Protein AF-A0A2V1DQE9-F1 (afdb_monomer)

Sequence (120 aa):
MAPRSHIASKSVNHHCPGASVWIGDIPPGNCDHGYIQIPGRAIKSCKKHNMACPGGCQRVCLKNQQGCTSCINKWEREAAQARKQKEQDRKDAEKNPWKEWYDSGSNRSPNVVIMFCKVP

Solvent-accessible surface area (backbone atoms only — not comparable to ful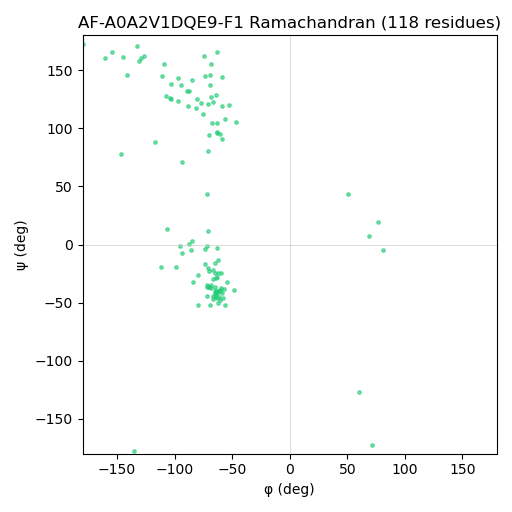l-atom values): 7467 Å² total; per-residue (Å²): 138,81,84,83,77,80,73,80,71,77,73,71,82,63,90,44,73,34,48,81,35,67,46,72,94,43,69,48,43,88,76,44,82,39,68,45,75,41,86,96,48,71,44,82,37,33,63,77,48,38,36,66,20,77,77,72,48,83,49,67,19,49,69,68,47,88,36,28,73,71,53,48,56,47,53,54,49,52,53,51,50,54,52,52,49,56,51,48,55,51,51,56,48,68,75,39,80,53,46,67,52,54,73,69,71,49,91,64,66,74,77,65,58,63,66,69,72,70,68,135

pLDDT: mean 78.99, std 16.38, range [40.72, 95.06]

Foldseek 3Di:
DDDDPPPPPPCPVAQDPQCPDDQPPQHHRPFDWDWADAPPDTDIDTPRQWHDAPVSDRDIDGPNDNGPPVVVVVVVVVVVVVVVVVVVVVVVCVVCVCPVVVVVVHPDDPVVVVVVVPDD

Organism: NCBI:txid97972

Structure (mmCIF, N/CA/C/O backbone):
data_AF-A0A2V1DQE9-F1
#
_entry.id   AF-A0A2V1DQE9-F1
#
loop_
_atom_site.group_PDB
_atom_site.id
_atom_site.type_symbol
_atom_site.label_atom_id
_atom_site.label_alt_id
_atom_site.label_comp_id
_atom_site.label_asym_id
_atom_site.label_entity_id
_atom_site.label_seq_id
_atom_site.pdbx_PDB_ins_code
_atom_site.Cartn_x
_atom_site.Cartn_y
_atom_site.Cartn_z
_atom_site.occupancy
_atom_site.B_iso_or_equiv
_atom_site.auth_seq_id
_atom_site.auth_comp_id
_atom_site.auth_asym_id
_atom_site.auth_atom_id
_atom_site.pdbx_PDB_model_num
ATOM 1 N N . MET A 1 1 ? 46.031 -5.215 4.102 1.00 41.44 1 MET A N 1
ATOM 2 C CA . MET A 1 1 ? 45.066 -4.094 4.047 1.00 41.44 1 MET A CA 1
ATOM 3 C C . MET A 1 1 ? 44.817 -3.778 2.578 1.00 41.44 1 MET A C 1
ATOM 5 O O . MET A 1 1 ? 45.723 -3.284 1.926 1.00 41.44 1 MET A O 1
ATOM 9 N N . ALA A 1 2 ? 43.668 -4.178 2.027 1.00 41.22 2 ALA A N 1
ATOM 10 C CA . ALA A 1 2 ? 43.341 -3.953 0.615 1.00 41.22 2 ALA A CA 1
ATOM 11 C C . ALA A 1 2 ? 42.736 -2.547 0.419 1.00 41.22 2 ALA A C 1
ATOM 13 O O . ALA A 1 2 ? 41.978 -2.103 1.289 1.00 41.22 2 ALA A O 1
ATOM 14 N N . PRO A 1 3 ? 43.053 -1.835 -0.677 1.00 50.66 3 PRO A N 1
ATOM 15 C CA . PRO A 1 3 ? 42.555 -0.485 -0.899 1.00 50.66 3 PRO A CA 1
ATOM 16 C C . PRO A 1 3 ? 41.044 -0.500 -1.154 1.00 50.66 3 PRO A C 1
ATOM 18 O O . PRO A 1 3 ? 40.540 -1.209 -2.025 1.00 50.66 3 PRO A O 1
ATOM 21 N N . ARG A 1 4 ? 40.314 0.307 -0.377 1.00 49.59 4 ARG A N 1
ATOM 22 C CA . ARG A 1 4 ? 38.902 0.623 -0.607 1.00 49.59 4 ARG A CA 1
ATOM 23 C C . ARG A 1 4 ? 38.798 1.497 -1.852 1.00 49.59 4 ARG A C 1
ATOM 25 O O . ARG A 1 4 ? 38.931 2.716 -1.780 1.00 49.59 4 ARG A O 1
ATOM 32 N N . SER A 1 5 ? 38.566 0.863 -2.993 1.00 47.50 5 SER A N 1
ATOM 33 C CA . SER A 1 5 ? 38.205 1.532 -4.238 1.00 47.50 5 SER A CA 1
ATOM 34 C C . SER A 1 5 ? 36.864 2.244 -4.048 1.00 47.50 5 SER A C 1
ATOM 36 O O . SER A 1 5 ? 35.801 1.636 -4.169 1.00 47.50 5 SER A O 1
ATOM 38 N N . HIS A 1 6 ? 36.899 3.538 -3.735 1.00 48.97 6 HIS A N 1
ATOM 39 C CA . HIS A 1 6 ? 35.739 4.415 -3.853 1.00 48.97 6 HIS A CA 1
ATOM 40 C C . HIS A 1 6 ? 35.458 4.631 -5.344 1.00 48.97 6 HIS A C 1
ATOM 42 O O . HIS A 1 6 ? 35.857 5.630 -5.938 1.00 48.97 6 HIS A O 1
ATOM 48 N N . ILE A 1 7 ? 34.790 3.658 -5.968 1.00 53.84 7 ILE A N 1
ATOM 49 C CA . ILE A 1 7 ? 34.164 3.856 -7.271 1.00 53.84 7 ILE A CA 1
ATOM 50 C C . ILE A 1 7 ? 33.021 4.834 -7.021 1.00 53.84 7 ILE A C 1
ATOM 52 O O . ILE A 1 7 ? 31.994 4.473 -6.447 1.00 53.84 7 ILE A O 1
ATOM 56 N N . ALA A 1 8 ? 33.225 6.087 -7.418 1.00 45.09 8 ALA A N 1
ATOM 57 C CA . ALA A 1 8 ? 32.158 7.059 -7.558 1.00 45.09 8 ALA A CA 1
ATOM 58 C C . ALA A 1 8 ? 31.154 6.504 -8.579 1.00 45.09 8 ALA A C 1
ATOM 60 O O . ALA A 1 8 ? 31.304 6.675 -9.790 1.00 45.09 8 ALA A O 1
ATOM 61 N N . SER A 1 9 ? 30.148 5.773 -8.097 1.00 45.59 9 SER A N 1
ATOM 62 C CA . SER A 1 9 ? 29.015 5.366 -8.909 1.00 45.59 9 SER A CA 1
ATOM 63 C C . SER A 1 9 ? 28.311 6.647 -9.328 1.00 45.59 9 SER A C 1
ATOM 65 O O . SER A 1 9 ? 27.634 7.274 -8.512 1.00 45.59 9 SER A O 1
ATOM 67 N N . LYS A 1 10 ? 28.478 7.050 -10.594 1.00 43.97 10 LYS A N 1
ATOM 68 C CA . LYS A 1 10 ? 27.498 7.898 -11.273 1.00 43.97 10 LYS A CA 1
ATOM 69 C C . LYS A 1 10 ? 26.151 7.260 -10.969 1.00 43.97 10 LYS A C 1
ATOM 71 O O . LYS A 1 10 ? 25.871 6.174 -11.472 1.00 43.97 10 LYS A O 1
ATOM 76 N N . SER A 1 11 ? 25.377 7.863 -10.075 1.00 47.84 11 SER A N 1
ATOM 77 C CA . SER A 1 11 ? 24.036 7.397 -9.784 1.00 47.84 11 SER A CA 1
ATOM 78 C C . SER A 1 11 ? 23.264 7.572 -11.080 1.00 47.84 11 SER A C 1
ATOM 80 O O . SER A 1 11 ? 22.832 8.673 -11.421 1.00 47.84 11 SER A O 1
ATOM 82 N N . VAL A 1 12 ? 23.150 6.496 -11.857 1.00 54.09 12 VAL A N 1
ATOM 83 C CA . VAL A 1 12 ? 22.100 6.394 -12.857 1.00 54.09 12 VAL A CA 1
ATOM 84 C C . VAL A 1 12 ? 20.848 6.602 -12.024 1.00 54.09 12 VAL A C 1
ATOM 86 O O . VAL A 1 12 ? 20.586 5.801 -11.130 1.00 54.09 12 VAL A O 1
ATOM 89 N N . ASN A 1 13 ? 20.192 7.755 -12.170 1.00 60.62 13 ASN A N 1
ATOM 90 C CA . ASN A 1 13 ? 19.019 8.080 -11.371 1.00 60.62 13 ASN A CA 1
ATOM 91 C C . ASN A 1 13 ? 17.976 7.008 -11.672 1.00 60.62 13 ASN A C 1
ATOM 93 O O . ASN A 1 13 ? 17.289 7.037 -12.691 1.00 60.62 13 ASN A O 1
ATOM 97 N N . HIS A 1 14 ? 17.944 5.991 -10.821 1.00 61.34 14 HIS A N 1
ATOM 98 C CA . HIS A 1 14 ? 17.106 4.838 -11.015 1.00 61.34 14 HIS A CA 1
ATOM 99 C C . HIS A 1 14 ? 15.721 5.217 -10.523 1.00 61.34 14 HIS A C 1
ATOM 101 O O . HIS A 1 14 ? 15.505 5.510 -9.351 1.00 61.34 14 HIS A O 1
ATOM 107 N N . HIS A 1 15 ? 14.765 5.210 -11.443 1.00 70.69 15 HIS A N 1
ATOM 108 C CA . HIS A 1 15 ? 13.396 5.630 -11.172 1.00 70.69 15 HIS A CA 1
ATOM 109 C C . HIS A 1 15 ? 12.610 4.634 -10.294 1.00 70.69 15 HIS A C 1
ATOM 111 O O . HIS A 1 15 ? 11.441 4.877 -9.994 1.00 70.69 15 HIS A O 1
ATOM 117 N N . CYS A 1 16 ? 13.213 3.506 -9.890 1.00 83.19 16 CYS A N 1
ATOM 118 C CA . CYS A 1 16 ? 12.608 2.541 -8.976 1.00 83.19 16 CYS A CA 1
ATOM 119 C C . CYS A 1 16 ? 13.623 1.959 -7.971 1.00 83.19 16 CYS A C 1
ATOM 121 O O . CYS A 1 16 ? 14.762 1.680 -8.357 1.00 83.19 16 CYS A O 1
ATOM 123 N N . PRO A 1 17 ? 13.198 1.656 -6.728 1.00 84.81 17 PRO A N 1
ATOM 124 C CA . PRO A 1 17 ? 14.033 0.980 -5.728 1.00 84.81 17 PRO A CA 1
ATOM 125 C C . PRO A 1 17 ? 14.623 -0.353 -6.209 1.00 84.81 17 PRO A C 1
ATOM 127 O O . PRO A 1 17 ? 15.749 -0.695 -5.860 1.00 84.81 17 PRO A O 1
ATOM 130 N N . GLY A 1 18 ? 13.897 -1.075 -7.073 1.00 86.00 18 GLY A N 1
ATOM 131 C CA . GLY A 1 18 ? 14.316 -2.367 -7.623 1.00 86.00 18 GLY A CA 1
ATOM 132 C C . GLY A 1 18 ? 15.586 -2.343 -8.482 1.00 86.00 18 GLY A C 1
ATOM 133 O O . GLY A 1 18 ? 16.053 -3.390 -8.913 1.00 86.00 18 GLY A O 1
ATOM 134 N N . ALA A 1 19 ? 16.188 -1.179 -8.731 1.00 86.75 19 ALA A N 1
ATOM 135 C CA . ALA A 1 19 ? 17.525 -1.130 -9.313 1.00 86.75 19 ALA A CA 1
ATOM 136 C C . ALA A 1 19 ? 18.601 -1.653 -8.354 1.00 86.75 19 ALA A C 1
ATOM 138 O O . ALA A 1 19 ? 19.536 -2.311 -8.802 1.00 86.75 19 ALA A O 1
ATOM 139 N N . SER A 1 20 ? 18.433 -1.403 -7.054 1.00 87.88 20 SER A N 1
ATOM 140 C CA . SER A 1 20 ? 19.452 -1.687 -6.039 1.00 87.88 20 SER A CA 1
ATOM 141 C C . SER A 1 20 ? 19.062 -2.812 -5.084 1.00 87.88 20 SER A C 1
ATOM 143 O O . SER A 1 20 ? 19.933 -3.375 -4.430 1.00 87.88 20 SER A O 1
ATOM 145 N N . VAL A 1 21 ? 17.770 -3.138 -4.978 1.00 89.12 21 VAL A N 1
ATOM 146 C CA . VAL A 1 21 ? 17.265 -4.137 -4.023 1.00 89.12 21 VAL A CA 1
ATOM 147 C C . VAL A 1 21 ? 16.333 -5.151 -4.681 1.00 89.12 21 VAL A C 1
ATOM 149 O O . VAL A 1 21 ? 15.736 -4.887 -5.725 1.00 89.12 21 VAL A O 1
ATOM 152 N N . TRP A 1 22 ? 16.198 -6.311 -4.043 1.00 92.00 22 TRP A N 1
ATOM 153 C CA . TRP A 1 22 ? 15.215 -7.330 -4.403 1.00 92.00 22 TRP A CA 1
ATOM 154 C C . TRP A 1 22 ? 13.794 -6.854 -4.092 1.00 92.00 22 TRP A C 1
ATOM 156 O O . TRP A 1 22 ? 13.542 -6.269 -3.038 1.00 92.00 22 TRP A O 1
ATOM 166 N N . ILE A 1 23 ? 12.862 -7.116 -5.009 1.00 90.69 23 ILE A N 1
ATOM 167 C CA . ILE A 1 23 ? 11.443 -6.765 -4.869 1.00 90.69 23 ILE A CA 1
ATOM 168 C C . ILE A 1 23 ? 10.635 -8.063 -4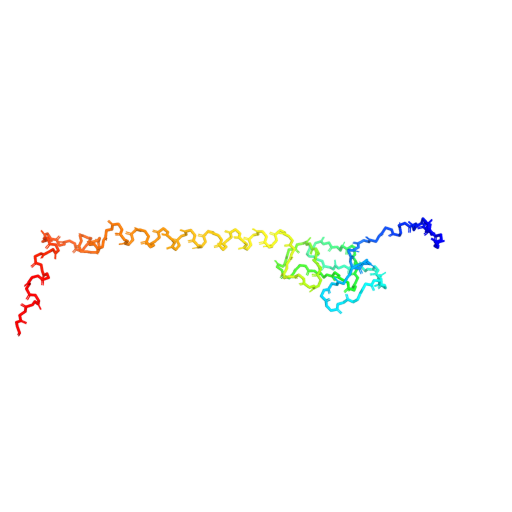.868 1.00 90.69 23 ILE A C 1
ATOM 170 O O . ILE A 1 23 ? 10.221 -8.542 -5.923 1.00 90.69 23 ILE A O 1
ATOM 174 N N . GLY A 1 24 ? 10.451 -8.656 -3.684 1.00 90.00 24 GLY A N 1
ATOM 175 C CA . GLY A 1 24 ? 9.985 -10.043 -3.581 1.00 90.00 24 GLY A CA 1
ATOM 176 C C . GLY A 1 24 ? 10.986 -10.966 -4.276 1.00 90.00 24 GLY A C 1
ATOM 177 O O . GLY A 1 24 ? 12.187 -10.840 -4.047 1.00 90.00 24 GLY A O 1
ATOM 178 N N . ASP A 1 25 ? 10.505 -11.792 -5.200 1.00 92.94 25 ASP A N 1
ATOM 179 C CA . ASP A 1 25 ? 11.342 -12.713 -5.984 1.00 92.94 25 ASP A CA 1
ATOM 180 C C . ASP A 1 25 ? 11.977 -12.065 -7.229 1.00 92.94 25 ASP A C 1
ATOM 182 O O . ASP A 1 25 ? 12.646 -12.724 -8.025 1.00 92.94 25 ASP A O 1
ATOM 186 N N . ILE A 1 26 ? 11.764 -10.760 -7.443 1.00 90.44 26 ILE A N 1
ATOM 187 C CA . ILE A 1 26 ? 12.272 -10.049 -8.619 1.00 90.44 26 ILE A CA 1
ATOM 188 C C . ILE A 1 26 ? 13.689 -9.523 -8.326 1.00 90.44 26 ILE A C 1
ATOM 190 O O . ILE A 1 26 ? 13.839 -8.658 -7.453 1.00 90.44 26 ILE A O 1
ATOM 194 N N . PRO A 1 27 ? 14.723 -9.955 -9.082 1.00 90.94 27 PRO A N 1
ATOM 195 C CA . PRO A 1 27 ? 16.105 -9.566 -8.819 1.00 90.94 27 PRO A CA 1
ATOM 196 C C . PRO A 1 27 ? 16.360 -8.079 -9.098 1.00 90.94 27 PRO A C 1
ATOM 198 O O . PRO A 1 27 ? 15.672 -7.488 -9.950 1.00 90.94 27 PRO A O 1
ATOM 201 N N . PRO A 1 28 ? 17.382 -7.483 -8.457 1.00 91.94 28 PRO A N 1
ATOM 202 C CA . PRO A 1 28 ? 17.803 -6.117 -8.732 1.00 91.94 28 PRO A CA 1
ATOM 203 C C . PRO A 1 28 ? 18.315 -5.947 -10.175 1.00 91.94 28 PRO A C 1
ATOM 205 O O . PRO A 1 28 ? 18.569 -6.921 -10.891 1.00 91.94 28 PRO A O 1
ATOM 208 N N . GLY A 1 29 ? 18.443 -4.700 -10.627 1.00 86.88 29 GLY A N 1
ATOM 209 C CA . GLY A 1 29 ? 18.977 -4.367 -11.952 1.00 86.88 29 GLY A CA 1
ATOM 210 C C . GLY A 1 29 ? 18.055 -4.705 -13.134 1.00 86.88 29 GLY A C 1
ATOM 211 O O . GLY A 1 29 ? 16.888 -5.079 -12.969 1.00 86.88 29 GLY A O 1
ATOM 212 N N . ASN A 1 30 ? 18.586 -4.551 -14.355 1.00 82.56 30 ASN A N 1
ATOM 213 C CA . ASN A 1 30 ? 17.858 -4.668 -15.631 1.00 82.56 30 ASN A CA 1
ATOM 214 C C . ASN A 1 30 ? 16.573 -3.823 -15.660 1.00 82.56 30 ASN A C 1
ATOM 216 O O . ASN A 1 30 ? 15.504 -4.285 -16.063 1.00 82.56 30 ASN A O 1
ATOM 220 N N . CYS A 1 31 ? 16.665 -2.590 -15.157 1.00 83.25 31 CYS A N 1
ATOM 221 C CA . CYS A 1 31 ? 15.537 -1.673 -15.139 1.00 83.25 31 CYS A CA 1
ATOM 222 C C . CYS A 1 31 ? 15.307 -1.115 -16.544 1.00 83.25 31 CYS A C 1
ATOM 224 O O . CYS A 1 31 ? 16.113 -0.329 -17.036 1.00 83.25 31 CYS A O 1
ATOM 226 N N . ASP A 1 32 ? 14.185 -1.493 -17.151 1.00 85.00 32 ASP A N 1
ATOM 227 C CA . ASP A 1 32 ? 13.680 -0.872 -18.372 1.00 85.00 32 ASP A CA 1
ATOM 228 C C . ASP A 1 32 ? 12.519 0.074 -18.048 1.00 85.00 32 ASP A C 1
ATOM 230 O O . ASP A 1 32 ? 11.638 -0.236 -17.232 1.00 85.00 32 ASP A O 1
ATOM 234 N N . HIS A 1 33 ? 12.513 1.232 -18.701 1.00 84.38 33 HIS A N 1
ATOM 235 C CA . HIS A 1 33 ? 11.458 2.219 -18.545 1.00 84.38 33 HIS A CA 1
ATOM 236 C C . HIS A 1 33 ? 10.319 1.928 -19.515 1.00 84.38 33 HIS A C 1
ATOM 238 O O . HIS A 1 33 ? 10.499 1.747 -20.714 1.00 84.38 33 HIS A O 1
ATOM 244 N N . GLY A 1 34 ? 9.107 1.936 -18.986 1.00 87.88 34 GLY A N 1
ATOM 245 C CA . GLY A 1 34 ? 7.883 1.893 -19.761 1.00 87.88 34 GLY A CA 1
ATOM 246 C C . GLY A 1 34 ? 6.884 2.897 -19.240 1.00 87.88 34 GLY A C 1
ATOM 247 O O . GLY A 1 34 ? 7.149 3.632 -18.289 1.00 87.88 34 GLY A O 1
ATOM 248 N N . TYR A 1 35 ? 5.717 2.892 -19.858 1.00 90.50 35 TYR A N 1
ATOM 249 C CA . TYR A 1 35 ? 4.569 3.631 -19.378 1.00 90.50 35 TYR A CA 1
ATOM 250 C C . TYR A 1 35 ? 3.567 2.637 -18.810 1.00 90.50 35 TYR A C 1
ATOM 252 O O . TYR A 1 35 ? 3.236 1.643 -19.452 1.00 90.50 35 TYR A O 1
ATOM 260 N N . ILE A 1 36 ? 3.138 2.886 -17.579 1.00 88.62 36 ILE A N 1
ATOM 261 C CA . ILE A 1 36 ? 2.025 2.175 -16.963 1.00 88.62 36 ILE A CA 1
ATOM 262 C C . ILE A 1 36 ? 0.794 3.049 -17.149 1.00 88.62 36 ILE A C 1
ATOM 264 O O . ILE A 1 36 ? 0.774 4.208 -16.715 1.00 88.62 36 ILE A O 1
ATOM 268 N N . GLN A 1 37 ? -0.223 2.473 -17.781 1.00 89.12 37 GLN A N 1
ATOM 269 C CA . GLN A 1 37 ? -1.491 3.140 -18.010 1.00 89.12 37 GLN A CA 1
ATOM 270 C C . GLN A 1 37 ? -2.337 3.080 -16.750 1.00 89.12 37 GLN A C 1
ATOM 272 O O . GLN A 1 37 ? -2.582 2.017 -16.185 1.00 89.12 37 GLN A O 1
ATOM 277 N N . ILE A 1 38 ? -2.765 4.252 -16.306 1.00 87.19 38 ILE A N 1
ATOM 278 C CA . ILE A 1 38 ? -3.697 4.428 -15.202 1.00 87.19 38 ILE A CA 1
ATOM 279 C C . ILE A 1 38 ? -4.827 5.348 -15.673 1.00 87.19 38 ILE A C 1
ATOM 281 O O . ILE A 1 38 ? -4.650 6.072 -16.658 1.00 87.19 38 ILE A O 1
ATOM 285 N N . PRO A 1 39 ? -5.992 5.352 -15.005 1.00 85.62 39 PRO A N 1
ATOM 286 C CA . PRO A 1 39 ? -7.107 6.189 -15.431 1.00 85.62 39 PRO A CA 1
ATOM 287 C C . PRO A 1 39 ? -6.676 7.655 -15.597 1.00 85.62 39 PRO A C 1
ATOM 289 O O . PRO A 1 39 ? -6.178 8.270 -14.655 1.00 85.62 39 PRO A O 1
ATOM 292 N N . GLY A 1 40 ? -6.819 8.186 -16.814 1.00 85.94 40 GLY A N 1
ATOM 293 C CA . GLY A 1 40 ? -6.530 9.581 -17.153 1.00 85.94 40 GLY A CA 1
ATOM 294 C C . GLY A 1 40 ? -5.063 9.952 -17.411 1.00 85.94 40 GLY A C 1
ATOM 295 O O . GLY A 1 40 ? -4.820 11.095 -17.787 1.00 85.94 40 GLY A O 1
ATOM 296 N N . ARG A 1 41 ? -4.075 9.053 -17.239 1.00 89.38 41 ARG A N 1
ATOM 297 C CA . ARG A 1 41 ? -2.663 9.369 -17.555 1.00 89.38 41 ARG A CA 1
ATOM 298 C C . ARG A 1 41 ? -1.765 8.144 -17.753 1.00 89.38 41 ARG A C 1
ATOM 300 O O . ARG A 1 41 ? -2.033 7.056 -17.258 1.00 89.38 41 ARG A O 1
ATOM 307 N N . ALA A 1 42 ? -0.631 8.359 -18.412 1.00 88.94 42 ALA A N 1
ATOM 308 C CA . ALA A 1 42 ? 0.461 7.394 -18.503 1.00 88.94 42 ALA A CA 1
ATOM 309 C C . ALA A 1 42 ? 1.592 7.806 -17.548 1.00 88.94 42 ALA A C 1
ATOM 311 O O . ALA A 1 42 ? 2.083 8.932 -17.630 1.00 88.94 42 ALA A O 1
ATOM 312 N N . ILE A 1 43 ? 2.024 6.923 -16.644 1.00 89.62 43 ILE A N 1
ATOM 313 C CA . ILE A 1 43 ? 3.163 7.195 -15.749 1.00 89.62 43 ILE A CA 1
ATOM 314 C C . ILE A 1 43 ? 4.389 6.436 -16.243 1.00 89.62 43 ILE A C 1
ATOM 316 O O . ILE A 1 43 ? 4.351 5.211 -16.365 1.00 89.62 43 ILE A O 1
ATOM 320 N N . LYS A 1 44 ? 5.502 7.150 -16.451 1.00 89.25 44 LYS A N 1
ATOM 321 C CA . LYS A 1 44 ? 6.797 6.519 -16.722 1.00 89.25 44 LYS A CA 1
ATOM 322 C C 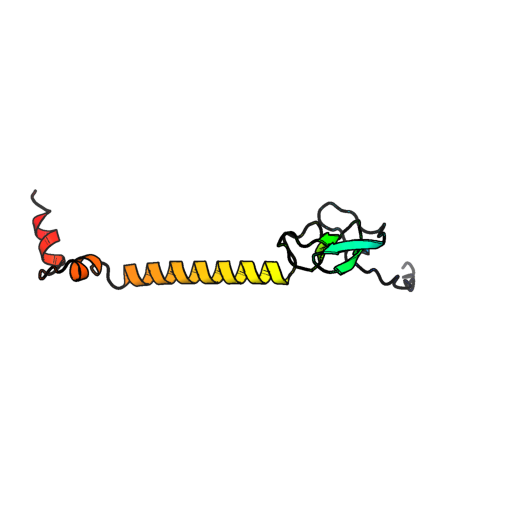. LYS A 1 44 ? 7.266 5.752 -15.486 1.00 89.25 44 LYS A C 1
ATOM 324 O O . LYS A 1 44 ? 7.390 6.320 -14.402 1.00 89.25 44 LYS A O 1
ATOM 329 N N . SER A 1 45 ? 7.520 4.460 -15.639 1.00 90.12 45 SER A N 1
ATOM 330 C CA . SER A 1 45 ? 7.882 3.578 -14.537 1.00 90.12 45 SER A CA 1
ATOM 331 C C . SER A 1 45 ? 8.705 2.375 -14.984 1.00 90.12 45 SER A C 1
ATOM 333 O O . SER A 1 45 ? 8.779 2.073 -16.172 1.00 90.12 45 SER A O 1
ATOM 335 N N . CYS A 1 46 ? 9.327 1.671 -14.037 1.00 90.69 46 CYS A N 1
ATOM 336 C CA . CYS A 1 46 ? 10.055 0.441 -14.337 1.00 90.69 46 CYS A CA 1
ATOM 337 C C . CYS A 1 46 ? 9.083 -0.694 -14.687 1.00 90.69 46 CYS A C 1
ATOM 339 O O . CYS A 1 46 ? 8.275 -1.089 -13.850 1.00 90.69 46 CYS A O 1
ATOM 341 N N . LYS A 1 47 ? 9.191 -1.280 -15.885 1.00 89.88 47 LYS A N 1
ATOM 342 C CA . LYS A 1 47 ? 8.324 -2.403 -16.308 1.00 89.88 47 LYS A CA 1
ATOM 343 C C . LYS A 1 47 ? 8.519 -3.657 -15.451 1.00 89.88 47 LYS A C 1
ATOM 345 O O . LYS A 1 47 ? 7.610 -4.477 -15.294 1.00 89.88 47 LYS A O 1
ATOM 350 N N . LYS A 1 48 ? 9.730 -3.825 -14.914 1.00 90.88 48 LYS A N 1
ATOM 351 C CA . LYS A 1 48 ? 10.137 -5.011 -14.159 1.00 90.88 48 LYS A CA 1
ATOM 352 C C . LYS A 1 48 ? 9.617 -4.972 -12.727 1.00 90.88 48 LYS A C 1
ATOM 354 O O . LYS A 1 48 ? 8.956 -5.921 -12.319 1.00 90.88 48 LYS A O 1
ATOM 359 N N . HIS A 1 49 ? 9.867 -3.885 -12.000 1.00 92.12 49 HIS A N 1
ATOM 360 C CA . HIS A 1 49 ? 9.614 -3.806 -10.555 1.00 92.12 49 HIS A CA 1
ATOM 361 C C . HIS A 1 49 ? 8.308 -3.119 -10.177 1.00 92.12 49 HIS A C 1
ATOM 363 O O . HIS A 1 49 ? 7.824 -3.329 -9.067 1.00 92.12 49 HIS A O 1
ATOM 369 N N . ASN A 1 50 ? 7.728 -2.332 -11.083 1.00 91.56 50 ASN A N 1
ATOM 370 C CA . ASN A 1 50 ? 6.541 -1.544 -10.795 1.00 91.56 50 ASN A CA 1
ATOM 371 C C . ASN A 1 50 ? 5.295 -2.084 -11.513 1.00 91.56 50 ASN A C 1
ATOM 373 O O . ASN A 1 50 ? 5.384 -2.733 -12.556 1.00 91.56 50 ASN A O 1
ATOM 377 N N . MET A 1 51 ? 4.124 -1.788 -10.952 1.00 92.25 51 MET A N 1
ATOM 378 C CA . MET A 1 51 ? 2.808 -2.095 -11.512 1.00 92.25 51 MET A CA 1
ATOM 379 C C . MET A 1 51 ? 1.793 -0.994 -11.200 1.00 92.25 51 MET A C 1
ATOM 381 O O . MET A 1 51 ? 1.986 -0.193 -10.281 1.00 92.25 51 MET A O 1
ATOM 385 N N . ALA A 1 52 ? 0.693 -0.962 -11.953 1.00 92.06 52 ALA A N 1
ATOM 386 C CA . ALA A 1 52 ? -0.459 -0.147 -11.585 1.00 92.06 52 ALA A CA 1
ATOM 387 C C . ALA A 1 52 ? -0.973 -0.567 -10.202 1.00 92.06 52 ALA A C 1
ATOM 389 O O . ALA A 1 52 ? -0.927 -1.739 -9.834 1.00 92.06 52 ALA A O 1
ATOM 390 N N . CYS A 1 53 ? -1.446 0.403 -9.426 1.00 92.75 53 CYS A N 1
ATOM 391 C CA . CYS A 1 53 ? -2.018 0.146 -8.114 1.00 92.75 53 CYS A CA 1
ATOM 392 C C . CYS A 1 53 ? -3.215 -0.813 -8.205 1.00 92.75 53 CYS A C 1
ATOM 394 O O . CYS A 1 53 ? -4.215 -0.448 -8.824 1.00 92.75 53 CYS A O 1
ATOM 396 N N . PRO A 1 54 ? -3.168 -1.993 -7.556 1.00 89.88 54 PRO A N 1
ATOM 397 C CA . PRO A 1 54 ? -4.268 -2.959 -7.604 1.00 89.88 54 PRO A CA 1
ATOM 398 C C . PRO A 1 54 ? -5.540 -2.421 -6.938 1.00 89.88 54 PRO A C 1
ATOM 400 O O . PRO A 1 54 ? -6.642 -2.785 -7.325 1.00 89.88 54 PRO A O 1
ATOM 403 N N . GLY A 1 55 ? -5.411 -1.467 -6.007 1.00 86.25 55 GLY A N 1
ATOM 404 C CA . GLY A 1 55 ? -6.544 -0.734 -5.432 1.00 86.25 55 GLY A CA 1
ATOM 405 C C . GLY A 1 55 ? -7.216 0.267 -6.384 1.00 86.25 55 GLY A C 1
ATOM 406 O O . GLY A 1 55 ? -7.946 1.134 -5.912 1.00 86.25 55 GLY A O 1
ATOM 407 N N . GLY A 1 56 ? -6.910 0.235 -7.688 1.00 85.12 56 GLY A N 1
ATOM 408 C CA . GLY A 1 56 ? -7.484 1.123 -8.708 1.00 85.12 56 GLY A CA 1
ATOM 409 C C . GLY A 1 56 ? -7.053 2.586 -8.587 1.00 85.12 56 GLY A C 1
ATOM 410 O O . GLY A 1 56 ? -7.562 3.462 -9.284 1.00 85.12 56 GLY A O 1
ATOM 411 N N . CYS A 1 57 ? -6.113 2.876 -7.690 1.00 83.44 57 CYS A N 1
ATOM 412 C CA . CYS A 1 57 ? -5.647 4.227 -7.471 1.00 83.44 57 CYS A CA 1
ATOM 413 C C . CYS A 1 57 ? -4.749 4.675 -8.636 1.00 83.44 57 CYS A C 1
ATOM 415 O O . CYS A 1 57 ? -3.990 3.885 -9.188 1.00 83.44 57 CYS A O 1
ATOM 417 N N . GLN A 1 58 ? -4.794 5.953 -9.017 1.00 87.69 58 GLN A N 1
ATOM 418 C CA . GLN A 1 58 ? -3.997 6.528 -10.115 1.00 87.69 58 GLN A CA 1
ATOM 419 C C . GLN A 1 58 ? -2.495 6.660 -9.765 1.00 87.69 58 GLN A C 1
ATOM 421 O O . GLN A 1 58 ? -1.862 7.694 -10.000 1.00 87.69 58 GLN A O 1
ATOM 426 N N . ARG A 1 59 ? -1.913 5.638 -9.138 1.00 88.12 59 ARG A N 1
ATOM 427 C CA . ARG A 1 59 ? -0.523 5.564 -8.687 1.00 88.12 59 ARG A CA 1
ATOM 428 C C . ARG A 1 59 ? 0.091 4.230 -9.099 1.00 88.12 59 ARG A C 1
ATOM 430 O O . ARG A 1 59 ? -0.586 3.313 -9.557 1.00 88.12 59 ARG A O 1
ATOM 437 N N . VAL A 1 60 ? 1.397 4.147 -8.906 1.00 89.75 60 VAL A N 1
ATOM 438 C CA . VAL A 1 60 ? 2.207 2.966 -9.179 1.00 89.75 60 VAL A CA 1
ATOM 439 C C . VAL A 1 60 ? 2.685 2.373 -7.856 1.00 89.75 60 VAL A C 1
ATOM 441 O O . VAL A 1 60 ? 2.948 3.115 -6.909 1.00 89.75 60 VAL A O 1
ATOM 444 N N . CYS A 1 61 ? 2.782 1.047 -7.797 1.00 91.88 61 CYS A N 1
ATOM 445 C CA . CYS A 1 61 ? 3.277 0.292 -6.644 1.00 91.88 61 CYS A CA 1
ATOM 446 C C . CYS A 1 61 ? 4.396 -0.644 -7.086 1.00 91.88 61 CYS A C 1
ATOM 448 O O . CYS A 1 61 ? 4.510 -0.958 -8.273 1.00 91.88 61 CYS A O 1
ATOM 450 N N . LEU A 1 62 ? 5.187 -1.129 -6.134 1.00 92.06 62 LEU A N 1
ATOM 451 C CA . LEU A 1 62 ? 6.075 -2.258 -6.395 1.00 92.06 62 LEU A CA 1
ATOM 452 C C . LEU A 1 62 ? 5.24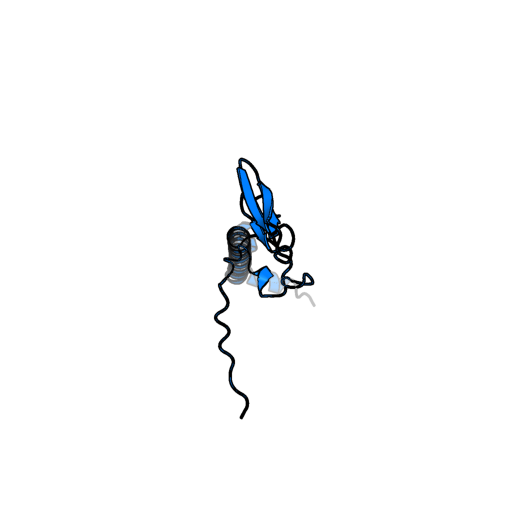3 -3.533 -6.590 1.00 92.06 62 LEU A C 1
ATOM 454 O O . LEU A 1 62 ? 4.210 -3.694 -5.946 1.00 92.06 62 LEU A O 1
ATOM 458 N N . LYS A 1 63 ? 5.688 -4.451 -7.454 1.00 92.25 63 LYS A N 1
ATOM 459 C CA . LYS A 1 63 ? 4.945 -5.690 -7.766 1.00 92.25 63 LYS A CA 1
ATOM 460 C C . LYS A 1 63 ? 4.737 -6.625 -6.576 1.00 92.25 63 LYS A C 1
ATOM 462 O O . LYS A 1 63 ? 3.791 -7.398 -6.578 1.00 92.25 63 LYS A O 1
ATOM 467 N N . ASN A 1 64 ? 5.598 -6.546 -5.567 1.00 92.50 64 ASN A N 1
ATOM 468 C CA . ASN A 1 64 ? 5.458 -7.316 -4.333 1.00 92.50 64 ASN A CA 1
ATOM 469 C C . ASN A 1 64 ? 4.555 -6.634 -3.288 1.00 92.50 64 ASN A C 1
ATOM 471 O O . ASN A 1 64 ? 4.332 -7.198 -2.221 1.00 92.50 64 ASN A O 1
ATOM 475 N N . GLN A 1 65 ? 4.076 -5.413 -3.541 1.00 91.31 65 GLN A N 1
ATOM 476 C CA . GLN A 1 65 ? 3.215 -4.688 -2.612 1.00 91.31 65 GLN A CA 1
ATOM 477 C C . GLN A 1 65 ? 1.744 -4.915 -2.946 1.00 91.31 65 GLN A C 1
ATOM 479 O O . GLN A 1 65 ? 1.319 -4.790 -4.091 1.00 91.31 65 GLN A O 1
ATOM 484 N N . GLN A 1 66 ? 0.942 -5.136 -1.906 1.00 91.69 66 GLN A N 1
ATOM 485 C CA . GLN A 1 66 ? -0.514 -5.266 -2.011 1.00 91.69 66 GLN A CA 1
ATOM 486 C C . GLN A 1 66 ? -1.230 -3.985 -2.474 1.00 91.69 66 GLN A C 1
ATOM 488 O O . GLN A 1 66 ? -2.391 -4.027 -2.860 1.00 91.69 66 GLN A O 1
ATOM 493 N N . GLY A 1 67 ? -0.574 -2.825 -2.419 1.00 92.12 67 GLY A N 1
ATOM 494 C CA . GLY A 1 67 ? -1.151 -1.542 -2.804 1.00 92.12 67 GLY A CA 1
ATOM 495 C C . GLY A 1 67 ? -0.151 -0.406 -2.643 1.00 92.12 67 GLY A C 1
ATOM 496 O O . GLY A 1 67 ? 0.936 -0.595 -2.101 1.00 92.12 67 GLY A O 1
ATOM 497 N N . CYS A 1 68 ? -0.511 0.794 -3.103 1.00 91.56 68 CYS A N 1
ATOM 498 C CA . CYS A 1 68 ? 0.346 1.957 -2.880 1.00 91.56 68 CYS A CA 1
ATOM 499 C C . CYS A 1 68 ? 0.230 2.395 -1.416 1.00 91.56 68 CYS A C 1
ATOM 501 O O . CYS A 1 68 ? -0.777 2.110 -0.767 1.00 91.56 68 CYS A O 1
ATOM 503 N N . THR A 1 69 ? 1.186 3.183 -0.923 1.00 89.19 69 THR A N 1
ATOM 504 C CA . THR A 1 69 ? 1.168 3.721 0.450 1.00 89.19 69 THR A CA 1
ATOM 505 C C . THR A 1 69 ? -0.174 4.357 0.825 1.00 89.19 69 THR A C 1
ATOM 507 O O . THR A 1 69 ? -0.672 4.162 1.924 1.00 89.19 69 THR A O 1
ATOM 510 N N . SER A 1 70 ? -0.821 5.069 -0.104 1.00 90.69 70 SER A N 1
ATOM 511 C CA . SER A 1 70 ? -2.127 5.684 0.161 1.00 90.69 70 SER A CA 1
ATOM 512 C C . SER A 1 70 ? -3.253 4.663 0.345 1.00 90.69 70 SER A C 1
ATOM 514 O O . SER A 1 70 ? -4.145 4.899 1.157 1.00 90.69 70 SER A O 1
ATOM 516 N N . CYS A 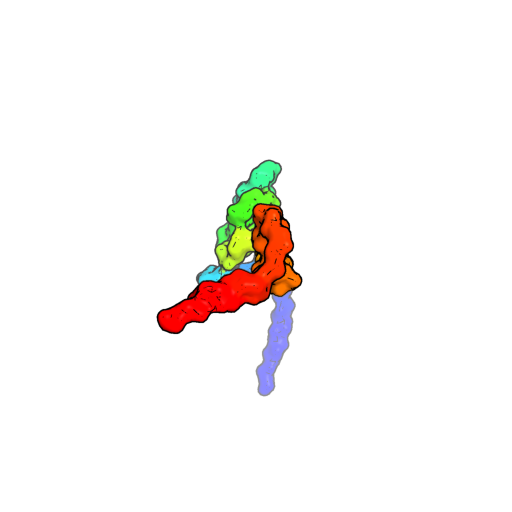1 71 ? -3.244 3.566 -0.417 1.00 93.25 71 CYS A N 1
ATOM 517 C CA . CYS A 1 71 ? -4.226 2.490 -0.284 1.00 93.25 71 CYS A CA 1
ATOM 518 C C . CYS A 1 71 ? -3.982 1.701 0.998 1.00 93.25 71 CYS A C 1
ATOM 520 O O . CYS A 1 71 ? -4.924 1.481 1.747 1.00 93.25 71 CYS A O 1
ATOM 522 N N . ILE A 1 72 ? -2.719 1.380 1.292 1.00 93.00 72 ILE A N 1
ATOM 523 C CA . ILE A 1 72 ? -2.326 0.706 2.533 1.00 93.00 72 ILE A CA 1
ATOM 524 C C . ILE A 1 72 ? -2.802 1.519 3.743 1.00 93.00 72 ILE A C 1
ATOM 526 O O . ILE A 1 72 ? -3.573 1.013 4.551 1.00 93.00 72 ILE A O 1
ATOM 530 N N . ASN A 1 73 ? -2.487 2.815 3.797 1.00 92.94 73 ASN A N 1
ATOM 531 C CA . ASN A 1 73 ? -2.924 3.688 4.891 1.00 92.94 73 ASN A CA 1
ATOM 532 C C . ASN A 1 73 ? -4.453 3.834 4.976 1.00 92.94 73 ASN A C 1
ATOM 534 O O . ASN A 1 73 ? -4.997 4.153 6.033 1.00 92.94 73 ASN A O 1
ATOM 538 N N . LYS A 1 74 ? -5.178 3.695 3.860 1.00 93.88 74 LYS A N 1
ATOM 539 C CA . LYS A 1 74 ? -6.646 3.682 3.874 1.00 93.88 74 LYS A CA 1
ATOM 540 C C . LYS A 1 74 ? -7.150 2.397 4.536 1.00 93.88 74 LYS A C 1
ATOM 542 O O . LYS A 1 74 ? -7.901 2.492 5.500 1.00 93.88 74 LYS A O 1
ATOM 547 N N . TRP A 1 75 ? -6.677 1.239 4.083 1.00 93.62 75 TRP A N 1
ATOM 548 C CA . TRP A 1 75 ? -7.071 -0.061 4.629 1.00 93.62 75 TRP A CA 1
ATOM 549 C C . TRP A 1 75 ? -6.715 -0.203 6.108 1.00 93.62 75 TRP A C 1
ATOM 551 O O . TRP A 1 75 ? -7.516 -0.699 6.894 1.00 93.62 75 TRP A O 1
ATOM 561 N N . GLU A 1 76 ? -5.552 0.295 6.523 1.00 94.75 76 GLU A N 1
ATOM 562 C CA . GLU A 1 76 ? -5.153 0.296 7.932 1.00 94.75 76 GLU A CA 1
ATOM 563 C C . GLU A 1 76 ? -6.074 1.158 8.800 1.00 94.75 76 GLU A C 1
ATOM 565 O O . GLU A 1 76 ? -6.429 0.754 9.911 1.00 94.75 76 GLU A O 1
ATOM 570 N N . ARG A 1 77 ? -6.504 2.324 8.298 1.00 94.75 77 ARG A N 1
ATOM 571 C CA . ARG A 1 77 ? -7.467 3.187 9.000 1.00 94.75 77 ARG A CA 1
ATOM 572 C C . ARG A 1 77 ? -8.840 2.534 9.109 1.00 94.75 77 ARG A C 1
ATOM 574 O O . ARG A 1 77 ? -9.418 2.555 10.192 1.00 94.75 77 ARG A O 1
ATOM 581 N N . GLU A 1 78 ? -9.329 1.925 8.034 1.00 94.81 78 GLU A N 1
ATOM 582 C CA . GLU A 1 78 ? -10.601 1.190 8.021 1.00 94.81 78 GLU A CA 1
ATOM 583 C C . GLU A 1 78 ? -10.560 0.006 8.999 1.00 94.81 78 GLU A C 1
ATOM 585 O O . GLU A 1 78 ? -11.452 -0.150 9.834 1.00 94.81 78 GLU A O 1
ATOM 590 N N . ALA A 1 79 ? -9.472 -0.768 8.994 1.00 94.38 79 ALA A N 1
ATOM 591 C CA . ALA A 1 79 ? -9.267 -1.858 9.943 1.00 94.38 79 ALA A CA 1
ATOM 592 C C . ALA A 1 79 ? -9.192 -1.355 11.394 1.00 94.38 79 ALA A C 1
ATOM 594 O O . ALA A 1 79 ? -9.744 -1.976 12.303 1.00 94.38 79 ALA A O 1
ATOM 595 N N . ALA A 1 80 ? -8.533 -0.219 11.636 1.00 95.06 80 ALA A N 1
ATOM 596 C CA . ALA A 1 80 ? -8.470 0.384 12.962 1.00 95.06 80 ALA A CA 1
ATOM 597 C C . ALA A 1 80 ? -9.848 0.858 13.451 1.00 95.06 80 ALA A C 1
ATOM 599 O O . ALA A 1 80 ? -10.170 0.655 14.621 1.00 95.06 80 ALA A O 1
ATOM 600 N N . GLN A 1 81 ? -10.667 1.446 12.577 1.00 95.00 81 GLN A N 1
ATOM 601 C CA . GLN A 1 81 ? -12.040 1.840 12.901 1.00 95.00 81 GLN A CA 1
ATOM 602 C C . GLN A 1 81 ? -12.916 0.623 13.208 1.00 95.00 81 GLN A C 1
ATOM 604 O O . GLN A 1 81 ? -13.588 0.613 14.235 1.00 95.00 81 GLN A O 1
ATOM 609 N N . ALA A 1 82 ? -12.834 -0.438 12.402 1.00 93.69 82 ALA A N 1
ATOM 610 C CA . ALA A 1 82 ? -13.572 -1.675 12.651 1.00 93.69 82 ALA A CA 1
ATOM 611 C C . ALA A 1 82 ? -13.198 -2.318 14.000 1.00 93.69 82 ALA A C 1
ATOM 613 O O . ALA A 1 82 ? -14.072 -2.784 14.729 1.00 93.69 82 ALA A O 1
ATOM 614 N N . ARG A 1 83 ? -11.909 -2.305 14.374 1.00 94.19 83 ARG A N 1
ATOM 615 C CA . ARG A 1 83 ? -11.462 -2.772 15.700 1.00 94.19 83 ARG A CA 1
ATOM 616 C C . ARG A 1 83 ? -12.018 -1.910 16.833 1.00 94.19 83 ARG A C 1
ATOM 618 O O . ARG A 1 83 ? -12.450 -2.456 17.841 1.00 94.19 83 ARG A O 1
ATOM 625 N N . LYS A 1 84 ? -12.020 -0.583 16.667 1.00 93.31 84 LYS A N 1
ATOM 626 C CA . LYS A 1 84 ? -12.588 0.340 17.660 1.00 93.31 84 LYS A CA 1
ATOM 627 C C . LYS A 1 84 ? -14.089 0.129 17.842 1.00 93.31 84 LYS A C 1
ATOM 629 O O . LYS A 1 84 ? -14.534 0.112 18.981 1.00 93.31 84 LYS A O 1
ATOM 634 N N . GLN A 1 85 ? -14.836 -0.077 16.756 1.00 92.38 85 GLN A N 1
ATOM 635 C CA . GLN A 1 85 ? -16.274 -0.336 16.831 1.00 92.38 85 GLN A CA 1
ATOM 636 C C . GLN A 1 85 ? -16.564 -1.632 17.591 1.00 92.38 85 GLN A C 1
ATOM 638 O O . GLN A 1 85 ? -17.294 -1.603 18.570 1.00 92.38 85 GLN A O 1
ATOM 643 N N . LYS A 1 86 ? -15.896 -2.737 17.231 1.00 91.06 86 LYS A N 1
ATOM 644 C CA . LYS A 1 86 ? -16.066 -4.022 17.932 1.00 91.06 86 LYS A CA 1
ATOM 645 C C . LYS A 1 86 ? -15.756 -3.932 19.426 1.00 91.06 86 LYS A C 1
ATOM 647 O O . LYS A 1 86 ? -16.424 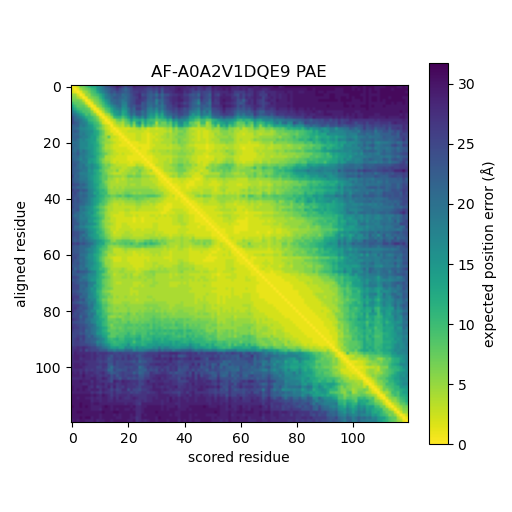-4.561 20.238 1.00 91.06 86 LYS A O 1
ATOM 652 N N . GLU A 1 87 ? -14.731 -3.166 19.789 1.00 91.69 87 GLU A N 1
ATOM 653 C CA . GLU A 1 87 ? -14.367 -2.952 21.189 1.00 91.69 87 GLU A CA 1
ATOM 654 C C . GLU A 1 87 ? -15.398 -2.098 21.936 1.00 91.69 87 GLU A C 1
ATOM 656 O O . GLU A 1 87 ? -15.668 -2.350 23.108 1.00 91.69 87 GLU A O 1
ATOM 661 N N . GLN A 1 88 ? -15.975 -1.099 21.267 1.00 89.69 88 GLN A N 1
ATOM 662 C CA . GLN A 1 88 ? -17.048 -0.286 21.826 1.00 89.69 88 GLN A CA 1
ATOM 663 C C . GLN A 1 88 ? -18.313 -1.126 22.038 1.00 8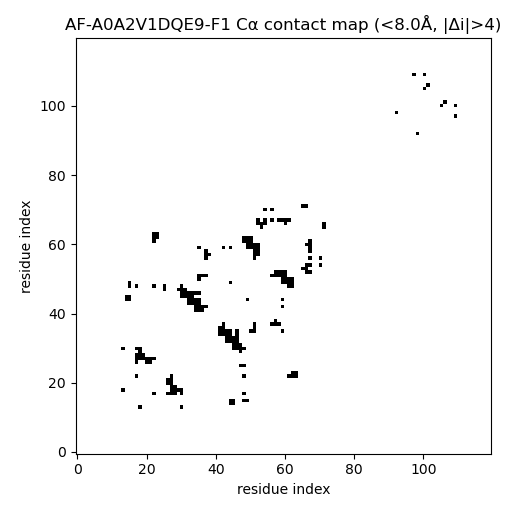9.69 88 GLN A C 1
ATOM 665 O O . GLN A 1 88 ? -18.841 -1.130 23.145 1.00 89.69 88 GLN A O 1
ATOM 670 N N . ASP A 1 89 ? -18.713 -1.922 21.043 1.00 86.00 89 ASP A N 1
ATOM 671 C CA . ASP A 1 89 ? -19.865 -2.827 21.135 1.00 86.00 89 ASP A CA 1
ATOM 672 C C . ASP A 1 89 ? -19.689 -3.831 22.289 1.00 86.00 89 ASP A C 1
ATOM 674 O O . ASP A 1 89 ? -20.610 -4.064 23.072 1.00 86.00 89 ASP A O 1
ATOM 678 N N . ARG A 1 90 ? -18.473 -4.378 22.453 1.00 86.19 90 ARG A N 1
ATOM 679 C CA . ARG A 1 90 ? -18.128 -5.259 23.580 1.00 86.19 90 ARG A CA 1
ATOM 680 C C . ARG A 1 90 ? -18.279 -4.550 24.926 1.00 86.19 90 ARG A C 1
ATOM 682 O O . ARG A 1 90 ? -18.890 -5.097 25.839 1.00 86.19 90 ARG A O 1
ATOM 689 N N . LYS A 1 91 ? -17.745 -3.332 25.056 1.00 86.25 91 LYS A N 1
ATOM 690 C CA . LYS A 1 91 ? -17.845 -2.539 26.293 1.00 86.25 91 LYS A CA 1
ATOM 691 C C . LYS A 1 91 ? -19.278 -2.143 26.620 1.00 86.25 91 LYS A C 1
ATOM 693 O O . LYS A 1 91 ? -19.634 -2.094 27.795 1.00 86.25 91 LYS A O 1
ATOM 698 N N . ASP A 1 92 ? -20.085 -1.844 25.611 1.00 81.00 92 ASP A N 1
ATOM 699 C CA . ASP A 1 92 ? -21.483 -1.473 25.805 1.00 81.00 92 ASP A CA 1
ATOM 700 C C . ASP A 1 92 ? -22.325 -2.687 26.226 1.00 81.00 92 ASP A C 1
ATOM 702 O O . ASP A 1 92 ? -23.178 -2.551 27.106 1.00 81.00 92 ASP A O 1
ATOM 706 N N . ALA A 1 93 ? -22.013 -3.883 25.714 1.00 76.81 93 ALA A N 1
ATOM 707 C CA . ALA A 1 93 ? -22.587 -5.137 26.203 1.00 76.81 93 ALA A CA 1
ATOM 708 C C . ALA A 1 93 ? -22.180 -5.447 27.660 1.00 76.81 93 ALA A C 1
ATOM 710 O O . ALA A 1 93 ? -23.018 -5.848 28.465 1.00 76.81 93 ALA A O 1
ATOM 711 N N . GLU A 1 94 ? -20.915 -5.218 28.035 1.00 76.75 94 GLU A N 1
ATOM 712 C CA . GLU A 1 94 ? -20.421 -5.462 29.403 1.00 76.75 94 GLU A CA 1
ATOM 713 C C . GLU A 1 94 ? -20.974 -4.470 30.439 1.00 76.75 94 GLU A C 1
ATOM 715 O O . GLU A 1 94 ? -21.234 -4.848 31.582 1.00 76.75 94 GLU A O 1
ATOM 720 N N . LYS A 1 95 ? -21.163 -3.195 30.073 1.00 72.75 95 LYS A N 1
ATOM 721 C CA . LYS A 1 95 ? -21.622 -2.152 31.010 1.00 72.75 95 LYS A CA 1
ATOM 722 C C . LYS A 1 95 ? -23.074 -2.305 31.441 1.00 72.75 95 LYS A C 1
ATOM 724 O O . LYS A 1 95 ? -23.449 -1.770 32.483 1.00 72.75 95 LYS A O 1
ATOM 729 N N . ASN A 1 96 ? -23.898 -2.987 30.655 1.00 66.81 96 ASN A N 1
ATOM 730 C CA . ASN A 1 96 ? -25.284 -3.218 31.018 1.00 66.81 96 ASN A CA 1
ATOM 731 C C . ASN A 1 96 ? -25.743 -4.589 30.498 1.00 66.81 96 ASN A C 1
ATOM 733 O O . ASN A 1 96 ? -26.465 -4.656 29.503 1.00 66.81 96 ASN A O 1
ATOM 737 N N . PRO A 1 97 ? -25.365 -5.688 31.183 1.00 67.25 97 PRO A N 1
ATOM 738 C CA . PRO A 1 97 ? -25.746 -7.046 30.780 1.00 67.25 97 PRO A CA 1
ATOM 739 C C . PRO A 1 97 ? -27.267 -7.265 30.799 1.00 67.25 97 PRO A C 1
ATOM 741 O O . PRO A 1 97 ? -27.766 -8.241 30.252 1.00 67.25 97 PRO A O 1
ATOM 744 N N . TRP A 1 98 ? -28.013 -6.341 31.411 1.00 68.38 98 TRP A N 1
ATOM 745 C CA . TRP A 1 98 ? -29.470 -6.337 31.496 1.00 68.38 98 TRP A CA 1
ATOM 746 C C . TRP A 1 98 ? -30.107 -5.282 30.588 1.00 68.38 98 TRP A C 1
ATOM 748 O O . TRP A 1 98 ? -31.288 -4.986 30.737 1.00 68.38 98 TRP A O 1
ATOM 758 N N . LYS A 1 99 ? -29.358 -4.686 29.652 1.00 72.06 99 LYS A N 1
ATOM 759 C CA . LYS A 1 99 ? -29.896 -3.666 28.746 1.00 72.06 99 LYS A CA 1
ATOM 760 C C . LYS A 1 99 ? -31.075 -4.195 27.933 1.00 72.06 99 LYS A C 1
ATOM 762 O O . LYS A 1 99 ? -32.115 -3.554 27.929 1.00 72.06 99 LYS A O 1
ATOM 767 N N . GLU A 1 100 ? -30.959 -5.392 27.355 1.00 71.38 100 GLU A N 1
ATOM 768 C CA . GLU A 1 100 ? -32.085 -6.065 26.686 1.00 71.38 100 GLU A CA 1
ATOM 769 C C . GLU A 1 100 ? -33.266 -6.313 27.632 1.00 71.38 100 GLU A C 1
ATOM 771 O O . GLU A 1 100 ? -34.418 -6.151 27.241 1.00 71.38 100 GLU A O 1
ATOM 776 N N . TRP A 1 101 ? -32.999 -6.656 28.896 1.00 71.88 101 TRP A N 1
ATOM 777 C CA . TRP A 1 101 ? -34.045 -6.853 29.899 1.00 71.88 101 TRP A CA 1
ATOM 778 C C . TRP A 1 101 ? -34.824 -5.558 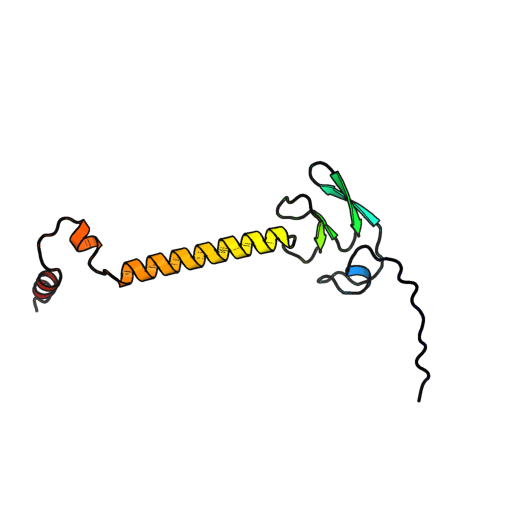30.167 1.00 71.88 101 TRP A C 1
ATOM 780 O O . TRP A 1 101 ? -36.054 -5.571 30.160 1.00 71.88 101 TRP A O 1
ATOM 790 N N . TYR A 1 102 ? -34.135 -4.431 30.347 1.00 70.62 102 TYR A N 1
ATOM 791 C CA . TYR A 1 102 ? -34.780 -3.133 30.564 1.00 70.62 102 TYR A CA 1
ATOM 792 C C . TYR A 1 102 ? -35.438 -2.574 29.292 1.00 70.62 102 TYR A C 1
ATOM 794 O O . TYR A 1 102 ? -36.534 -2.023 29.373 1.00 70.62 102 TYR A O 1
ATOM 802 N N . ASP A 1 103 ? -34.831 -2.775 28.119 1.00 76.69 103 ASP A N 1
ATOM 803 C CA . ASP A 1 103 ? -35.372 -2.328 26.828 1.00 76.69 103 ASP A CA 1
ATOM 804 C C . ASP A 1 103 ? -36.577 -3.184 26.369 1.00 76.69 103 ASP A C 1
ATOM 806 O O . ASP A 1 103 ? -37.376 -2.735 25.550 1.00 76.69 103 ASP A O 1
ATOM 810 N N . SER A 1 104 ? -36.779 -4.381 26.942 1.00 77.38 104 SER A N 1
ATOM 811 C CA . SER A 1 104 ? -37.963 -5.228 26.696 1.00 77.38 104 SER A CA 1
ATOM 812 C C . SER A 1 104 ? -39.258 -4.724 27.356 1.00 77.38 104 SER A C 1
ATOM 814 O O . SER A 1 104 ? -40.317 -5.328 27.182 1.00 77.38 104 SER A O 1
ATOM 816 N N . GLY A 1 105 ? -39.188 -3.638 28.136 1.00 74.00 105 GLY A N 1
ATOM 817 C CA . GLY A 1 105 ? -40.315 -3.137 28.925 1.00 74.00 105 GLY A CA 1
ATOM 818 C C . GLY A 1 105 ? -40.578 -3.951 30.196 1.00 74.00 105 GLY A C 1
ATOM 819 O O . GLY A 1 105 ? -41.679 -3.905 30.737 1.00 74.00 105 GLY A O 1
ATOM 820 N N . SER A 1 106 ? -39.592 -4.720 30.674 1.00 71.38 106 SER A N 1
ATOM 821 C CA . SER A 1 106 ? -39.709 -5.476 31.922 1.00 71.38 106 SER A CA 1
ATOM 822 C C . SER A 1 106 ? -39.542 -4.569 33.142 1.00 71.38 106 SER A C 1
ATOM 824 O O . SER A 1 106 ? -38.496 -3.959 33.359 1.00 71.38 106 SER A O 1
ATOM 826 N N . ASN A 1 107 ? -40.560 -4.547 34.001 1.00 69.88 107 ASN A N 1
ATOM 827 C CA . ASN A 1 107 ? -40.578 -3.749 35.235 1.00 69.88 107 ASN A CA 1
ATOM 828 C C . ASN A 1 107 ? -39.941 -4.496 36.423 1.00 69.88 107 ASN A C 1
ATOM 830 O O . ASN A 1 107 ? -39.969 -4.015 37.556 1.00 69.88 107 ASN A O 1
ATOM 834 N N . ARG A 1 108 ? -39.464 -5.728 36.207 1.00 66.06 108 ARG A N 1
ATOM 835 C CA . ARG A 1 108 ? -38.980 -6.623 37.267 1.00 66.06 108 ARG A CA 1
ATOM 836 C C . ARG A 1 108 ? -37.465 -6.529 37.381 1.00 66.06 108 ARG A C 1
ATOM 838 O O . ARG A 1 108 ? -36.780 -6.442 36.369 1.00 66.06 108 ARG A O 1
ATOM 845 N N . SER A 1 109 ? -36.928 -6.603 38.599 1.00 68.50 109 SER A N 1
ATOM 846 C CA . SER A 1 109 ? -35.476 -6.700 38.781 1.00 68.50 109 SER A CA 1
ATOM 847 C C . SER A 1 109 ? -34.964 -8.014 38.166 1.00 68.50 109 SER A C 1
ATOM 849 O O . SER A 1 109 ? -35.507 -9.074 38.500 1.00 68.50 109 SER A O 1
ATOM 851 N N . PRO A 1 110 ? -33.929 -7.987 37.304 1.00 65.19 110 PRO A N 1
ATOM 852 C CA . PRO A 1 110 ? -33.411 -9.190 36.645 1.00 65.19 110 PRO A CA 1
ATOM 853 C C . PRO A 1 110 ? -32.906 -10.248 37.641 1.00 65.19 110 PRO A C 1
ATOM 855 O O . PRO A 1 110 ? -32.961 -11.445 37.369 1.00 65.19 110 PRO A O 1
ATOM 858 N N . ASN A 1 111 ? -32.511 -9.829 38.846 1.00 64.56 111 ASN A N 1
ATOM 859 C CA . ASN A 1 111 ? -32.030 -10.724 39.900 1.00 64.56 111 ASN A CA 1
ATOM 860 C C . ASN A 1 111 ? -33.147 -11.596 40.519 1.00 64.56 111 ASN A C 1
ATOM 862 O O . ASN A 1 111 ? -32.878 -12.644 41.097 1.00 64.56 111 ASN A O 1
ATOM 866 N N . VAL A 1 112 ? -34.415 -11.193 40.375 1.00 56.72 112 VAL A N 1
ATOM 867 C CA . VAL A 1 112 ? -35.570 -11.919 40.933 1.00 56.72 112 VAL A CA 1
ATOM 868 C C . VAL A 1 112 ? -35.956 -13.118 40.060 1.00 56.72 112 VAL A C 1
ATOM 870 O O . VAL A 1 112 ? -36.495 -14.097 40.564 1.00 56.72 112 VAL A O 1
ATOM 873 N N . VAL A 1 113 ? -35.654 -13.084 38.759 1.00 54.09 113 VAL A N 1
ATOM 874 C CA . VAL A 1 113 ? -36.087 -14.128 37.812 1.00 54.09 113 VAL A CA 1
ATOM 875 C C . VAL A 1 113 ? -35.141 -15.329 37.807 1.00 54.09 113 VAL A C 1
ATOM 877 O O . VAL A 1 113 ? -35.593 -16.466 37.706 1.00 54.09 113 VAL A O 1
ATOM 880 N N . ILE A 1 114 ? -33.843 -15.110 38.036 1.00 53.72 114 ILE A N 1
ATOM 881 C CA . ILE A 1 114 ? -32.850 -16.194 38.128 1.00 53.72 114 ILE A CA 1
ATOM 882 C C . ILE A 1 114 ? -33.092 -17.075 39.368 1.00 53.72 114 ILE A C 1
ATOM 884 O O . ILE A 1 114 ? -32.834 -18.278 39.328 1.00 53.72 114 ILE A O 1
ATOM 888 N N . MET A 1 115 ? -33.647 -16.516 40.453 1.00 47.84 115 MET A N 1
ATOM 889 C CA . MET A 1 115 ? -33.976 -17.279 41.667 1.00 47.84 115 MET A CA 1
ATOM 890 C C . MET A 1 115 ? -35.103 -18.307 41.475 1.00 47.84 115 MET A C 1
ATOM 892 O O . MET A 1 115 ? -35.145 -19.276 42.223 1.00 47.84 115 MET A O 1
ATOM 896 N N . PHE A 1 116 ? -35.973 -18.150 40.471 1.00 47.94 116 PHE A N 1
ATOM 897 C CA . PHE A 1 116 ? -37.086 -19.079 40.225 1.00 47.94 116 PHE A CA 1
ATOM 898 C C . PHE A 1 116 ? -36.769 -20.198 39.220 1.00 47.94 116 PHE A C 1
ATOM 900 O O . PHE A 1 116 ? -37.562 -21.124 39.090 1.00 47.94 116 PHE A O 1
ATOM 907 N N . CYS A 1 117 ? -35.611 -20.164 38.549 1.00 47.12 117 CYS A N 1
ATOM 908 C CA . CYS A 1 117 ? -35.186 -21.231 37.627 1.00 47.12 117 CYS A CA 1
ATOM 909 C C . CYS A 1 117 ? -34.270 -22.285 38.275 1.00 47.12 117 CYS A C 1
ATOM 911 O O . CYS A 1 117 ? -33.897 -23.253 37.619 1.00 47.12 117 CYS A O 1
ATOM 913 N N . LYS A 1 118 ? -33.922 -22.134 39.560 1.00 45.66 118 LYS A N 1
ATOM 914 C CA . LYS A 1 118 ? -33.386 -23.224 40.391 1.00 45.66 118 LYS A CA 1
ATOM 915 C C . LYS A 1 118 ? -34.542 -23.873 41.150 1.00 45.66 118 LYS A C 1
ATOM 917 O O . LYS A 1 118 ? -34.689 -23.684 42.353 1.00 45.66 118 LYS A O 1
ATOM 922 N N . VAL A 1 119 ? -35.385 -24.600 40.428 1.00 40.72 119 VAL A N 1
ATOM 923 C CA . VAL A 1 119 ? -36.233 -25.626 41.047 1.00 40.72 119 VAL A CA 1
ATOM 924 C C . VAL A 1 119 ? -35.407 -26.927 41.019 1.00 40.72 119 VAL A C 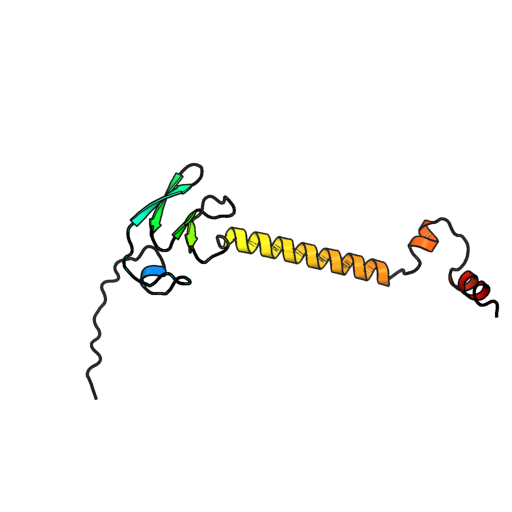1
ATOM 926 O O . VAL A 1 119 ? -34.762 -27.161 39.996 1.00 40.72 119 VAL A O 1
ATOM 929 N N . PRO A 1 120 ? -35.313 -27.663 42.146 1.00 54.34 120 PRO A N 1
ATOM 930 C CA . PRO A 1 120 ? -34.370 -28.768 42.382 1.00 54.34 120 PRO A CA 1
ATOM 931 C C . PRO A 1 120 ? -34.410 -29.911 41.366 1.00 54.34 120 PRO A C 1
ATOM 933 O O . PRO A 1 120 ? -35.489 -30.159 40.783 1.00 54.34 120 PRO A O 1
#

Mean predicted aligned error: 13.28 Å

Radius of gyration: 29.52 Å; Cα contacts (8 Å, |Δi|>4): 114; chains: 1; bounding box: 86×38×62 Å

Secondary structure (DSSP, 8-state):
--------------SSGGGTS-BTTBPS----EEEEEETTEEEEEETTTEEE-TT--SSEEETTSSS-HHHHHHHHHHHHHHHHHHHHHHHHHHH-TTHHHHHTT--S-HHHHHTTS---